Protein AF-A0A2V9IRG7-F1 (afdb_monomer)

Structure (mmCIF, N/CA/C/O backbone):
data_AF-A0A2V9IRG7-F1
#
_entry.id   AF-A0A2V9IRG7-F1
#
loop_
_atom_site.group_PDB
_atom_site.id
_atom_site.type_symbol
_atom_site.label_atom_id
_atom_site.label_alt_id
_atom_site.label_comp_id
_atom_site.label_asym_id
_atom_site.label_entity_id
_atom_site.label_seq_id
_atom_site.pdbx_PDB_ins_code
_atom_site.Cartn_x
_atom_site.Cartn_y
_atom_site.Cartn_z
_atom_site.occupancy
_atom_site.B_iso_or_equiv
_atom_site.auth_seq_id
_atom_site.auth_comp_id
_atom_site.auth_asym_id
_atom_site.auth_atom_id
_atom_site.pdbx_PDB_model_num
ATOM 1 N N . ALA A 1 1 ? -6.086 9.765 1.657 1.00 77.94 1 ALA A N 1
ATOM 2 C CA . ALA A 1 1 ? -5.956 11.139 1.138 1.00 77.94 1 ALA A CA 1
ATOM 3 C C . ALA A 1 1 ? -4.853 11.844 1.918 1.00 77.94 1 ALA A C 1
ATOM 5 O O . ALA A 1 1 ? -5.135 12.530 2.886 1.00 77.94 1 ALA A O 1
ATOM 6 N N . GLY A 1 2 ? -3.600 11.586 1.556 1.00 86.88 2 GLY A N 1
ATOM 7 C CA . GLY A 1 2 ? -2.433 12.193 2.194 1.00 86.88 2 GLY A CA 1
ATOM 8 C C . GLY A 1 2 ? -1.416 12.597 1.133 1.00 86.88 2 GLY A C 1
ATOM 9 O O . GLY A 1 2 ? -1.539 12.180 -0.021 1.00 86.88 2 GLY A O 1
ATOM 10 N N . VAL A 1 3 ? -0.438 13.413 1.515 1.00 89.69 3 VAL A N 1
ATOM 11 C CA . VAL A 1 3 ? 0.651 13.858 0.641 1.00 89.69 3 VAL A CA 1
ATOM 12 C C . VAL A 1 3 ? 1.945 13.898 1.446 1.00 89.69 3 VAL A C 1
ATOM 14 O O . VAL A 1 3 ? 2.036 14.620 2.436 1.00 89.69 3 VAL A O 1
ATOM 17 N N . GLY A 1 4 ? 2.926 13.086 1.041 1.00 86.06 4 GLY A N 1
ATOM 18 C CA . GLY A 1 4 ? 4.168 12.908 1.799 1.00 86.06 4 GLY A CA 1
ATOM 19 C C . GLY A 1 4 ? 3.892 12.615 3.276 1.00 8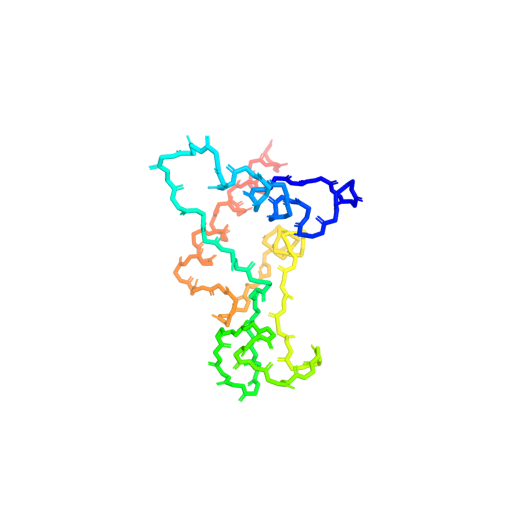6.06 4 GLY A C 1
ATOM 20 O O . GLY A 1 4 ? 3.012 11.813 3.589 1.00 86.06 4 GLY A O 1
ATOM 21 N N . ASP A 1 5 ? 4.588 13.340 4.148 1.00 89.94 5 ASP A N 1
ATOM 22 C CA . ASP A 1 5 ? 4.500 13.208 5.606 1.00 89.94 5 ASP A CA 1
ATOM 23 C C . ASP A 1 5 ? 3.657 14.321 6.260 1.00 89.94 5 ASP A C 1
ATOM 25 O O . ASP A 1 5 ? 3.809 14.610 7.443 1.00 89.94 5 ASP A O 1
ATOM 29 N N . TYR A 1 6 ? 2.778 14.988 5.497 1.00 95.44 6 TYR A N 1
ATOM 30 C CA . TYR A 1 6 ? 1.970 16.096 6.027 1.00 95.44 6 TYR A CA 1
ATOM 31 C C . T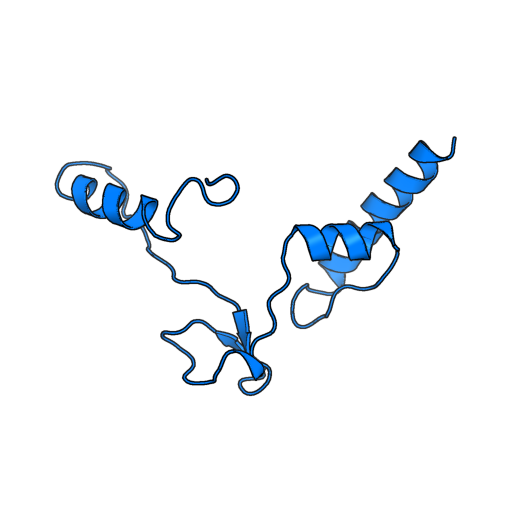YR A 1 6 ? 0.945 15.642 7.085 1.00 95.44 6 TYR A C 1
ATOM 33 O O . TYR A 1 6 ? 0.613 16.408 7.985 1.00 95.44 6 TYR A O 1
ATOM 41 N N . TYR A 1 7 ? 0.444 14.405 6.991 1.00 95.69 7 TYR A N 1
ATOM 42 C CA . TYR A 1 7 ? -0.515 13.826 7.939 1.00 95.69 7 TYR A CA 1
ATOM 43 C C . TYR A 1 7 ? 0.038 12.537 8.544 1.00 95.69 7 TYR A C 1
ATOM 45 O O . TYR A 1 7 ? 0.702 11.760 7.854 1.00 95.69 7 TYR A O 1
ATOM 53 N N . GLY A 1 8 ? -0.311 12.261 9.800 1.00 94.44 8 GLY A N 1
ATOM 54 C CA . GLY A 1 8 ? -0.076 10.966 10.422 1.00 94.44 8 GLY A CA 1
ATOM 55 C C . GLY A 1 8 ? -0.865 9.842 9.725 1.00 94.44 8 GLY A C 1
ATOM 56 O O . GLY A 1 8 ? -1.955 10.087 9.193 1.00 94.44 8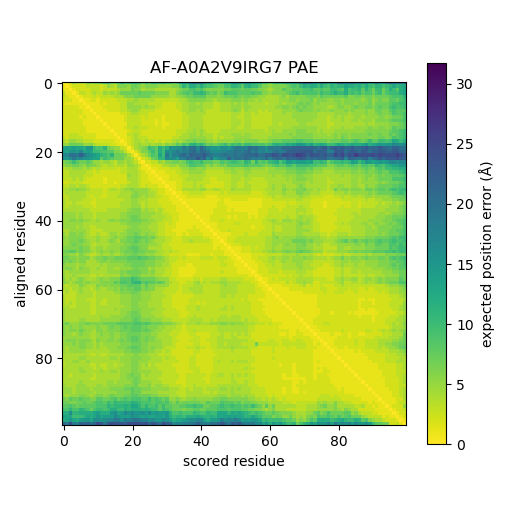 GLY A O 1
ATOM 57 N N . PRO A 1 9 ? -0.380 8.582 9.754 1.00 91.75 9 PRO A N 1
ATOM 58 C CA . PRO A 1 9 ? -1.008 7.462 9.038 1.00 91.75 9 PRO A CA 1
ATOM 59 C C . PRO A 1 9 ? -2.478 7.203 9.401 1.00 91.75 9 PRO A C 1
ATOM 61 O O . PRO A 1 9 ? -3.227 6.658 8.593 1.00 91.75 9 PRO A O 1
ATOM 64 N N . TYR A 1 10 ? -2.895 7.596 10.610 1.00 94.81 10 TYR A N 1
ATOM 65 C CA . TYR A 1 10 ? -4.230 7.330 11.150 1.00 94.81 10 TYR A CA 1
ATOM 66 C C . TYR A 1 10 ? -5.008 8.595 11.540 1.00 94.81 10 TYR A C 1
ATOM 68 O O . TYR A 1 10 ? -6.082 8.485 12.132 1.00 94.81 10 TYR A O 1
ATOM 76 N N . ASP A 1 11 ? -4.543 9.791 11.170 1.00 95.00 11 ASP A N 1
ATOM 77 C CA . ASP A 1 11 ? -5.204 11.058 11.534 1.00 95.00 11 ASP A CA 1
ATOM 78 C C . ASP A 1 11 ? -6.644 11.125 11.010 1.00 95.00 11 ASP A C 1
ATOM 80 O O . ASP A 1 11 ? -7.566 11.519 11.727 1.00 95.00 11 ASP A O 1
ATOM 84 N N . ALA A 1 12 ? -6.875 10.627 9.793 1.00 94.12 12 ALA A N 1
ATOM 85 C CA . ALA A 1 12 ? -8.218 10.514 9.229 1.00 94.12 12 ALA A CA 1
ATOM 86 C C . ALA A 1 12 ? -9.118 9.555 10.033 1.00 94.12 12 ALA A C 1
ATOM 88 O O . ALA A 1 12 ? -10.319 9.796 10.159 1.00 94.12 12 ALA A O 1
ATOM 89 N N . HIS A 1 13 ? -8.556 8.486 10.614 1.00 94.44 13 HIS A N 1
ATOM 90 C CA . HIS A 1 13 ? -9.312 7.597 11.498 1.00 94.44 13 HIS A CA 1
ATOM 91 C C . HIS A 1 13 ? -9.701 8.315 12.788 1.00 94.44 13 HIS A C 1
ATOM 93 O O . HIS A 1 13 ? -10.836 8.181 13.239 1.00 94.44 13 HIS A O 1
ATOM 99 N N . HIS A 1 14 ? -8.775 9.070 13.383 1.00 93.12 14 HIS A N 1
ATOM 100 C CA . HIS A 1 14 ? -9.036 9.837 14.598 1.00 93.12 14 HIS A CA 1
ATOM 101 C C . HIS A 1 14 ? -10.128 10.885 14.377 1.00 93.12 14 HIS A C 1
ATOM 103 O O . HIS A 1 14 ? -11.071 10.941 15.166 1.00 93.12 14 HIS A O 1
ATOM 109 N N . LEU A 1 15 ? -10.064 11.626 13.266 1.00 91.88 15 LEU A N 1
ATOM 110 C CA . LEU A 1 15 ? -11.092 12.594 12.890 1.00 91.88 15 LEU A CA 1
ATOM 111 C C . LEU A 1 15 ? -12.466 11.928 12.734 1.00 91.88 15 LEU A C 1
ATOM 113 O O . LEU A 1 15 ? -13.443 12.355 13.343 1.00 91.88 15 LEU A O 1
ATOM 117 N N . LEU A 1 16 ? -12.556 10.842 11.962 1.00 91.31 16 LEU A N 1
ATOM 118 C CA . LEU A 1 16 ? -13.836 10.168 11.734 1.00 91.31 16 LEU A CA 1
ATOM 119 C C . LEU A 1 16 ? -14.417 9.550 13.008 1.00 91.31 16 LEU A C 1
ATOM 121 O O . LEU A 1 16 ? -15.631 9.557 13.176 1.00 91.31 16 LEU A O 1
ATOM 125 N N . LYS A 1 17 ? -13.583 9.067 13.934 1.00 90.12 17 LYS A N 1
ATOM 126 C CA . LYS A 1 17 ? -14.050 8.581 15.243 1.00 90.12 17 LYS A CA 1
ATOM 127 C C . LYS A 1 17 ? -14.679 9.689 16.091 1.00 90.12 17 LYS A C 1
ATOM 129 O O . LYS A 1 17 ? -15.612 9.401 16.829 1.00 90.12 17 LYS A O 1
ATOM 134 N N . GLN A 1 18 ? -14.206 10.932 15.970 1.00 87.94 18 GLN A N 1
ATOM 135 C CA . GLN A 1 18 ? -14.802 12.092 16.646 1.00 87.94 18 GLN A CA 1
ATOM 136 C C . GLN A 1 18 ? -16.136 12.519 16.012 1.00 87.94 18 GLN A C 1
ATOM 138 O O . GLN A 1 18 ? -16.997 13.050 16.705 1.00 87.94 18 GLN A O 1
ATOM 143 N N . LEU A 1 19 ? -16.315 12.276 14.708 1.00 84.19 19 LEU A N 1
ATOM 144 C CA . LEU A 1 19 ? -17.531 12.623 13.958 1.00 84.19 19 LEU A CA 1
ATOM 14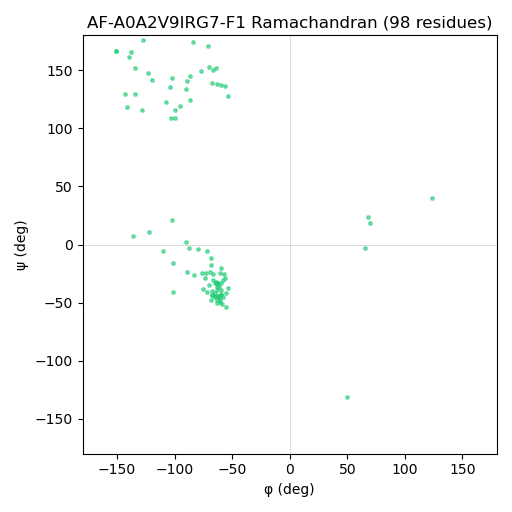5 C C . LEU A 1 19 ? -18.599 11.515 13.978 1.00 84.19 19 LEU A C 1
ATOM 147 O O . LEU A 1 19 ? -19.785 11.791 13.796 1.00 84.19 19 LEU A O 1
ATOM 151 N N . ALA A 1 20 ? -18.198 10.259 14.203 1.00 68.31 20 ALA A N 1
ATOM 152 C CA . ALA A 1 20 ? -19.084 9.093 14.194 1.00 68.31 20 ALA A CA 1
ATOM 153 C C . ALA A 1 20 ? -20.199 9.166 15.254 1.00 68.31 20 ALA A C 1
ATOM 155 O O . ALA A 1 20 ? -21.267 8.591 15.064 1.00 68.31 20 ALA A O 1
ATOM 156 N N . SER A 1 21 ? -19.991 9.921 16.332 1.00 65.00 21 SER A N 1
ATOM 157 C CA . SER A 1 21 ? -20.985 10.187 17.375 1.00 65.00 21 SER A CA 1
ATOM 158 C C . SER A 1 21 ? -22.125 11.126 16.943 1.00 65.00 21 SER A C 1
ATOM 160 O O . SER A 1 21 ? -23.049 11.314 17.730 1.00 65.00 21 SER A O 1
ATOM 162 N N . GLY A 1 22 ? -22.092 11.716 15.734 1.00 63.72 22 GLY A N 1
ATOM 163 C CA . GLY A 1 22 ? -22.926 12.883 15.408 1.00 63.72 22 GLY A CA 1
ATOM 164 C C . GLY A 1 22 ? -23.650 12.943 14.054 1.00 63.72 22 GLY A C 1
ATOM 165 O O . GLY A 1 22 ? -24.249 13.980 13.792 1.00 63.72 22 GLY A O 1
ATOM 166 N N . GLY A 1 23 ? -23.663 11.900 13.206 1.00 70.38 23 GLY A N 1
ATOM 167 C CA . GLY A 1 23 ? -24.616 11.865 12.071 1.00 70.38 23 GLY A CA 1
ATOM 168 C C . GLY A 1 23 ? -24.065 11.713 10.649 1.00 70.38 23 GLY A C 1
ATOM 169 O O . GLY A 1 23 ? -24.601 12.314 9.724 1.00 70.38 23 GLY A O 1
ATOM 170 N N . LEU A 1 24 ? -23.048 10.877 10.427 1.00 83.75 24 LEU A N 1
ATOM 171 C CA . LEU A 1 24 ? -22.561 10.595 9.065 1.00 83.75 24 LEU A CA 1
ATOM 172 C C . LEU A 1 24 ? -23.553 9.801 8.191 1.00 83.75 24 LEU A C 1
ATOM 174 O O . LEU A 1 24 ? -23.379 9.755 6.978 1.00 83.75 24 LEU A O 1
ATOM 178 N N . GLY A 1 25 ? -24.559 9.135 8.772 1.00 88.00 25 GLY A N 1
ATOM 179 C CA . GLY A 1 25 ? -25.513 8.288 8.031 1.00 88.00 25 GLY A CA 1
ATOM 180 C C . GLY A 1 25 ? -24.895 7.042 7.369 1.00 88.00 25 GLY A C 1
ATOM 181 O O . GLY A 1 25 ? -25.613 6.223 6.804 1.00 88.00 25 GLY A O 1
ATOM 182 N N . ILE A 1 26 ? -23.573 6.880 7.468 1.00 88.56 26 ILE A N 1
ATOM 183 C CA . ILE A 1 26 ? -22.773 5.751 6.992 1.00 88.56 26 ILE A CA 1
ATOM 184 C C . ILE A 1 26 ? -21.793 5.335 8.090 1.00 88.56 26 ILE A C 1
ATOM 186 O O . ILE A 1 26 ? -21.370 6.169 8.891 1.00 88.56 26 ILE A O 1
ATOM 190 N N . GLN A 1 27 ? -21.416 4.054 8.114 1.00 88.88 27 GLN A N 1
ATOM 191 C CA . GLN A 1 27 ? -20.485 3.512 9.105 1.00 88.88 27 GLN A CA 1
ATOM 192 C C . GLN A 1 27 ? -19.066 3.403 8.526 1.00 88.88 27 GLN A C 1
ATOM 194 O O . GLN A 1 27 ? -18.849 2.603 7.611 1.00 88.88 27 GLN A O 1
ATOM 199 N N . PRO A 1 28 ? -18.078 4.150 9.052 1.00 90.38 28 PRO A N 1
ATOM 200 C CA . PRO A 1 28 ? -16.687 3.989 8.648 1.00 90.38 28 PRO A CA 1
ATOM 201 C C . PRO A 1 28 ? -16.118 2.635 9.095 1.00 90.38 28 PRO A C 1
ATOM 203 O O . PRO A 1 28 ? -16.323 2.207 10.232 1.00 90.38 28 PRO A O 1
ATOM 206 N N . LEU A 1 29 ? -15.336 1.991 8.224 1.00 91.62 29 LEU A N 1
ATOM 207 C CA . LEU A 1 29 ? -14.526 0.818 8.562 1.00 91.62 29 LEU A CA 1
ATOM 208 C C . LEU A 1 29 ? -13.049 1.216 8.616 1.00 91.62 29 LEU A C 1
ATOM 210 O O . LEU A 1 29 ? -12.500 1.726 7.641 1.00 91.62 29 LEU A O 1
ATOM 214 N N . PHE A 1 30 ? -12.408 0.985 9.762 1.00 91.88 30 PHE A N 1
ATOM 215 C CA . PHE A 1 30 ? -11.016 1.369 10.005 1.00 91.88 30 PHE A CA 1
ATOM 216 C C . PHE A 1 30 ? -10.085 0.166 9.833 1.00 91.88 30 PHE A C 1
ATOM 218 O O . PHE A 1 30 ? -10.069 -0.734 10.678 1.00 91.88 30 PHE A O 1
ATOM 225 N N . PHE A 1 31 ? -9.300 0.175 8.757 1.00 91.62 31 PHE A N 1
ATOM 226 C CA . PHE A 1 31 ? -8.303 -0.851 8.456 1.00 91.62 31 PHE A CA 1
ATOM 227 C C . PHE A 1 31 ? -6.898 -0.364 8.799 1.00 91.62 31 PHE A C 1
ATOM 229 O O . PHE A 1 31 ? -6.574 0.800 8.583 1.00 91.62 31 PHE A O 1
ATOM 236 N N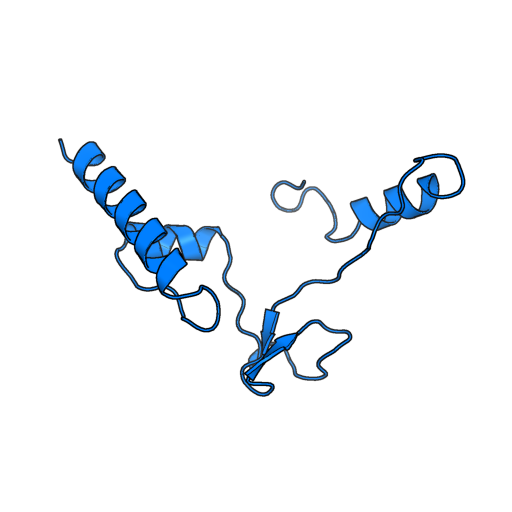 . ASP A 1 32 ? -6.059 -1.265 9.300 1.00 90.88 32 ASP A N 1
ATOM 237 C CA . ASP A 1 32 ? -4.631 -0.991 9.464 1.00 90.88 32 ASP A CA 1
ATOM 238 C C . ASP A 1 32 ? -3.889 -1.262 8.148 1.00 90.88 32 ASP A C 1
ATOM 240 O O . ASP A 1 32 ? -4.461 -1.788 7.189 1.00 90.88 32 ASP A O 1
ATOM 244 N N . GLU A 1 33 ? -2.596 -0.938 8.110 1.00 90.62 33 GLU A N 1
ATOM 245 C CA . GLU A 1 33 ? -1.734 -1.289 6.982 1.00 90.62 33 GLU A CA 1
ATOM 246 C C . GLU A 1 33 ? -1.790 -2.798 6.677 1.00 90.62 33 GLU A C 1
ATOM 248 O O . GLU A 1 33 ? -1.584 -3.646 7.555 1.00 90.62 33 GLU A O 1
ATOM 253 N N . VAL A 1 34 ? -2.053 -3.116 5.407 1.00 93.12 34 VAL A N 1
ATOM 254 C CA . VAL A 1 34 ? -2.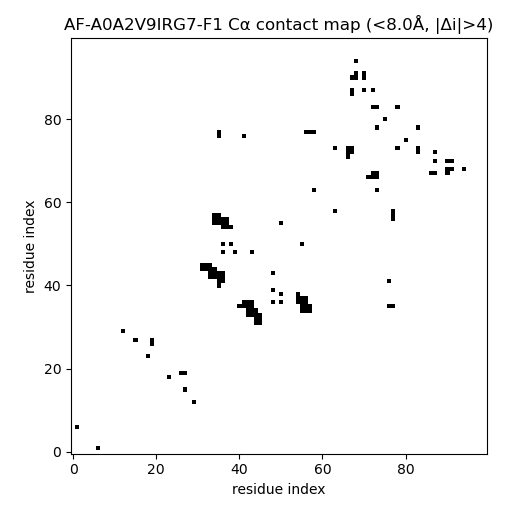069 -4.479 4.875 1.00 93.12 34 VAL A CA 1
ATOM 255 C C . VAL A 1 34 ? -0.802 -4.717 4.065 1.00 93.12 34 VAL A C 1
ATOM 257 O O . VAL A 1 34 ? -0.405 -3.898 3.239 1.00 93.12 34 VAL A O 1
ATOM 260 N N . TYR A 1 35 ? -0.192 -5.873 4.279 1.00 94.88 35 TYR A N 1
ATOM 261 C CA . TYR A 1 35 ? 1.016 -6.322 3.602 1.00 94.88 35 TYR A CA 1
ATOM 262 C C . TYR A 1 35 ? 0.908 -7.809 3.270 1.00 94.88 35 TYR A C 1
ATOM 264 O O . TYR A 1 35 ? 0.103 -8.535 3.852 1.00 94.88 35 TYR A O 1
ATOM 272 N N . TYR A 1 36 ? 1.733 -8.292 2.344 1.00 96.25 36 TYR A N 1
ATOM 273 C CA . TYR A 1 36 ? 1.868 -9.731 2.132 1.00 96.25 36 TYR A CA 1
ATOM 274 C C . TYR A 1 36 ? 2.919 -10.282 3.098 1.00 96.25 36 TYR A C 1
ATOM 276 O O . TYR A 1 36 ? 4.047 -9.793 3.124 1.00 96.25 36 TYR A O 1
ATOM 284 N N . CYS A 1 37 ? 2.577 -11.278 3.912 1.00 96.69 37 CYS A N 1
ATOM 285 C CA . CYS A 1 37 ? 3.545 -11.941 4.783 1.00 96.69 37 CYS A CA 1
ATOM 286 C C . CYS A 1 37 ? 4.072 -13.206 4.103 1.00 96.69 37 CYS A C 1
ATOM 288 O O . CYS A 1 37 ? 3.315 -14.140 3.844 1.00 96.69 37 CYS A O 1
ATOM 290 N N . ARG A 1 38 ? 5.385 -13.263 3.864 1.00 95.88 38 ARG A N 1
ATOM 291 C CA . ARG A 1 38 ? 6.048 -14.404 3.217 1.00 95.88 38 ARG A CA 1
ATOM 292 C C . ARG A 1 38 ? 5.941 -15.690 4.031 1.00 95.88 38 ARG A C 1
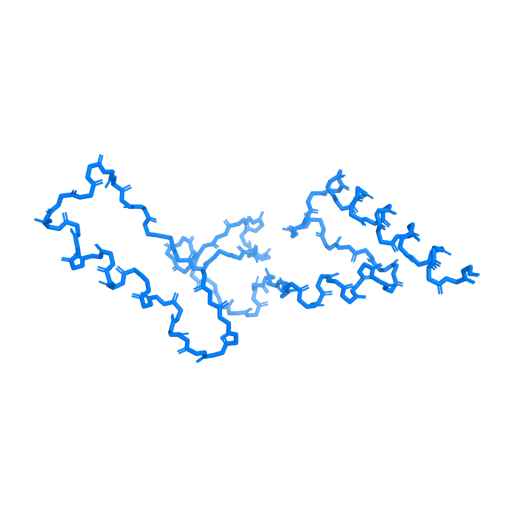ATOM 294 O O . ARG A 1 38 ? 5.818 -16.753 3.438 1.00 95.88 38 ARG A O 1
ATOM 301 N N . ARG A 1 39 ? 5.938 -15.599 5.366 1.00 96.44 39 ARG A N 1
ATOM 302 C CA . ARG A 1 39 ? 5.757 -16.767 6.244 1.00 96.44 39 ARG A CA 1
ATOM 303 C C . ARG A 1 39 ? 4.321 -17.265 6.302 1.00 96.44 39 ARG A C 1
ATOM 305 O O . ARG A 1 39 ? 4.110 -18.468 6.341 1.00 96.44 39 ARG A O 1
ATOM 312 N N . CYS A 1 40 ? 3.343 -16.359 6.300 1.00 96.25 40 CYS A N 1
ATOM 313 C CA . CYS A 1 40 ? 1.932 -16.751 6.256 1.00 96.25 40 CYS A CA 1
ATOM 314 C C . CYS A 1 40 ? 1.498 -17.205 4.856 1.00 96.25 40 CYS A C 1
ATOM 316 O O . CYS A 1 40 ? 0.518 -17.930 4.734 1.00 96.25 40 CYS A O 1
ATOM 318 N N . GLY A 1 41 ? 2.193 -16.758 3.805 1.00 95.25 41 GLY A N 1
ATOM 319 C CA . GLY A 1 41 ? 1.794 -17.000 2.420 1.00 95.25 41 GLY A CA 1
ATOM 320 C C . GLY A 1 41 ? 0.510 -16.260 2.029 1.00 95.25 41 GLY A C 1
ATOM 321 O O . GLY A 1 41 ? -0.214 -16.702 1.140 1.00 95.25 41 GLY A O 1
ATOM 322 N N . SER A 1 42 ? 0.178 -15.164 2.719 1.00 94.56 42 SER A N 1
ATOM 323 C CA . SER A 1 42 ? -1.093 -14.460 2.542 1.00 94.56 42 SER A CA 1
ATOM 324 C C . SER A 1 42 ? -0.987 -12.967 2.839 1.00 94.56 42 SER A C 1
ATOM 326 O O . SER A 1 42 ? -0.031 -12.490 3.458 1.00 94.56 42 SER A O 1
ATOM 328 N N . LEU A 1 43 ? -2.023 -12.227 2.432 1.00 94.38 43 LEU A N 1
ATOM 329 C CA . LEU A 1 43 ? -2.257 -10.875 2.931 1.00 94.38 43 LEU A CA 1
ATOM 330 C C . LEU A 1 43 ? -2.526 -10.919 4.437 1.00 94.38 43 LEU A C 1
ATOM 332 O O . LEU A 1 43 ? -3.234 -11.802 4.928 1.00 94.38 43 LEU A O 1
ATOM 336 N N . ALA A 1 44 ? -1.949 -9.965 5.154 1.00 95.19 44 ALA A N 1
ATOM 337 C CA . ALA A 1 44 ? -2.075 -9.830 6.590 1.00 95.19 44 ALA A CA 1
ATOM 338 C C . ALA A 1 44 ? -1.956 -8.365 7.024 1.00 95.19 44 ALA A C 1
ATOM 340 O O . ALA A 1 44 ? -1.518 -7.502 6.267 1.00 95.19 44 ALA A O 1
ATOM 341 N N . SER A 1 45 ? -2.327 -8.101 8.269 1.00 94.00 45 SER A N 1
ATOM 342 C CA . SER A 1 45 ? -2.062 -6.848 8.971 1.00 94.00 45 SER A CA 1
ATOM 343 C C . SER A 1 45 ? -1.394 -7.146 10.311 1.00 94.00 45 SER A C 1
ATOM 345 O O . SER A 1 45 ? -1.275 -8.302 10.719 1.00 94.00 45 SER A O 1
ATOM 347 N N . GLN A 1 46 ? -1.003 -6.103 11.044 1.00 90.81 46 GLN A N 1
ATOM 348 C CA . GLN A 1 46 ? -0.469 -6.258 12.405 1.00 90.81 46 GLN A CA 1
ATOM 349 C C . GLN A 1 46 ? -1.457 -6.933 13.373 1.00 90.81 46 GLN A C 1
ATOM 351 O O . GLN A 1 46 ? -1.039 -7.477 14.389 1.00 90.81 46 GLN A O 1
ATOM 356 N N . ARG A 1 47 ? -2.761 -6.936 13.060 1.00 91.50 47 ARG A N 1
ATOM 357 C CA . ARG A 1 47 ? -3.780 -7.628 13.863 1.00 91.50 47 ARG A CA 1
ATOM 358 C C . ARG A 1 47 ? -3.894 -9.115 13.545 1.00 91.50 47 ARG A C 1
ATOM 360 O O . ARG A 1 47 ? -4.348 -9.874 14.391 1.00 91.50 47 ARG A O 1
ATOM 367 N N . SER A 1 48 ? -3.543 -9.523 12.326 1.00 93.50 48 SER A N 1
ATOM 368 C CA . SER A 1 48 ? -3.738 -10.897 11.845 1.00 93.50 48 SER A CA 1
ATOM 369 C C . SER A 1 48 ? -2.435 -11.683 11.682 1.00 93.50 48 SER A C 1
ATOM 371 O O . SER A 1 48 ? -2.481 -12.868 11.370 1.00 93.50 48 SER A O 1
ATOM 373 N N . CYS A 1 49 ? -1.276 -11.044 11.862 1.00 95.06 49 CYS A N 1
ATOM 374 C CA . CYS A 1 49 ? 0.041 -11.658 11.733 1.00 95.06 49 CYS A CA 1
ATOM 375 C C . CYS A 1 49 ? 1.010 -11.097 12.781 1.00 95.06 49 CYS A C 1
ATOM 377 O O . CYS A 1 49 ? 1.174 -9.884 12.894 1.00 95.06 49 CYS A O 1
ATOM 379 N N . GLY A 1 50 ? 1.679 -11.996 13.511 1.00 94.94 50 GLY A N 1
ATOM 380 C CA . GLY A 1 50 ? 2.690 -11.656 14.519 1.00 94.94 50 GLY A CA 1
ATOM 381 C C . GLY A 1 50 ? 4.127 -11.562 13.992 1.00 94.94 50 GLY A C 1
ATOM 382 O O . GLY A 1 50 ? 5.040 -11.344 14.781 1.00 94.94 50 GLY A O 1
ATOM 383 N N . HIS A 1 51 ? 4.354 -11.753 12.688 1.00 96.25 51 HIS A N 1
ATOM 384 C CA . HIS A 1 51 ? 5.698 -11.737 12.106 1.00 96.25 51 HIS A CA 1
ATOM 385 C C . HIS A 1 51 ? 6.260 -10.316 11.941 1.00 96.25 51 HIS A C 1
ATOM 387 O O . HIS A 1 51 ? 5.532 -9.332 11.713 1.00 96.25 51 HIS A O 1
ATOM 393 N N . GLY A 1 52 ? 7.586 -10.227 12.046 1.00 94.69 52 GLY A N 1
ATOM 394 C CA . GLY A 1 52 ? 8.32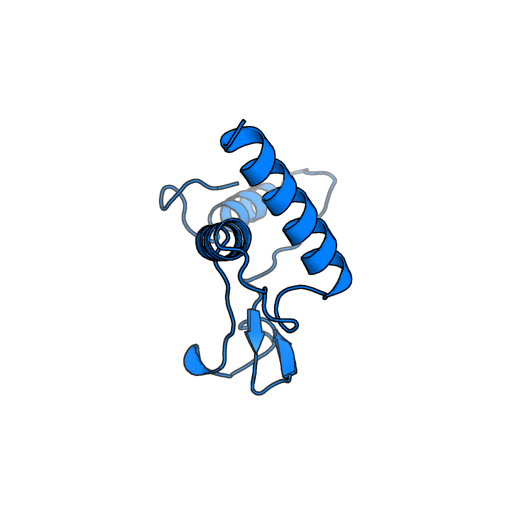8 -8.981 11.959 1.00 94.69 52 GLY A CA 1
ATOM 395 C C . GLY A 1 52 ? 8.365 -8.392 10.542 1.00 94.69 52 GLY A C 1
ATOM 396 O O . GLY A 1 52 ? 7.898 -9.017 9.583 1.00 94.69 52 GLY A O 1
ATOM 397 N N . PRO A 1 53 ? 8.870 -7.154 10.392 1.00 93.56 53 PRO A N 1
ATOM 398 C CA . PRO A 1 53 ? 8.974 -6.459 9.107 1.00 93.56 53 PRO A CA 1
ATOM 399 C C . PRO A 1 53 ? 9.770 -7.213 8.033 1.00 93.56 53 PRO A C 1
ATOM 401 O O . PRO A 1 53 ? 9.476 -7.070 6.850 1.00 93.56 53 PRO A O 1
ATOM 404 N N . GLU A 1 54 ? 10.737 -8.036 8.430 1.00 95.81 54 GLU A N 1
ATOM 405 C CA . GLU A 1 54 ? 11.575 -8.862 7.557 1.00 95.81 54 GLU A CA 1
ATOM 406 C C . GLU A 1 54 ? 10.766 -9.855 6.711 1.00 95.81 54 GLU A C 1
ATOM 408 O O . GLU A 1 54 ? 11.093 -10.120 5.552 1.00 95.81 54 GLU A O 1
ATOM 413 N N . ASP A 1 55 ? 9.655 -10.350 7.256 1.00 95.50 55 ASP A N 1
ATOM 414 C CA . ASP A 1 55 ? 8.775 -11.288 6.568 1.00 95.50 55 ASP A CA 1
ATOM 415 C C . ASP A 1 55 ? 7.712 -10.570 5.723 1.00 95.50 55 ASP A C 1
ATOM 417 O O . ASP A 1 55 ? 6.931 -11.222 5.024 1.00 95.50 55 ASP A O 1
ATOM 421 N N . ARG A 1 56 ? 7.661 -9.233 5.756 1.00 94.38 56 ARG A N 1
ATOM 422 C CA . ARG A 1 56 ? 6.667 -8.435 5.032 1.00 94.38 56 ARG A CA 1
ATOM 423 C C . ARG A 1 56 ? 7.175 -8.090 3.638 1.00 94.38 56 ARG A C 1
ATOM 425 O O . ARG A 1 56 ? 8.313 -7.669 3.427 1.00 94.38 56 ARG A O 1
ATOM 432 N N . LEU A 1 57 ? 6.309 -8.266 2.656 1.00 94.25 57 LEU A N 1
ATOM 433 C CA . LEU A 1 57 ? 6.448 -7.700 1.327 1.00 94.25 57 LEU A CA 1
ATOM 434 C C . LEU A 1 57 ? 5.494 -6.510 1.232 1.00 94.25 57 LEU A C 1
ATOM 436 O O . LEU A 1 57 ? 4.274 -6.673 1.166 1.00 94.25 57 LEU A O 1
ATOM 440 N N . THR A 1 58 ? 6.078 -5.318 1.202 1.00 91.69 58 THR A N 1
ATOM 441 C CA . THR A 1 58 ? 5.406 -4.065 0.862 1.00 91.69 58 THR A CA 1
ATOM 442 C C . THR A 1 58 ? 6.084 -3.473 -0.369 1.00 91.69 58 THR A C 1
ATOM 444 O O . THR A 1 58 ? 7.302 -3.567 -0.536 1.00 91.69 58 THR A O 1
ATOM 447 N N . LEU A 1 59 ? 5.297 -2.889 -1.271 1.00 90.50 59 LEU A N 1
ATOM 448 C CA . LEU A 1 59 ? 5.814 -2.199 -2.448 1.00 90.50 59 LEU A CA 1
ATOM 449 C C . LEU A 1 59 ? 5.196 -0.806 -2.496 1.00 90.50 59 LEU A C 1
ATOM 451 O O . LEU A 1 59 ? 3.982 -0.658 -2.630 1.00 90.50 59 LEU A O 1
ATOM 455 N N . SER A 1 60 ? 6.032 0.226 -2.370 1.00 90.31 60 SER A N 1
ATOM 456 C CA . SER A 1 60 ? 5.553 1.602 -2.484 1.00 90.31 60 SER A CA 1
ATOM 457 C C . SER A 1 60 ? 5.077 1.873 -3.910 1.00 90.31 60 SER A C 1
ATOM 459 O O . SER A 1 60 ? 5.624 1.339 -4.878 1.00 90.31 60 SER A O 1
ATOM 461 N N . GLY A 1 61 ? 4.096 2.763 -4.074 1.00 91.19 61 GLY A N 1
ATOM 462 C CA . GLY A 1 61 ? 3.641 3.157 -5.411 1.00 91.19 61 GLY A CA 1
ATOM 463 C C . GLY A 1 61 ? 4.769 3.739 -6.276 1.00 91.19 61 GLY A C 1
ATOM 464 O O . GLY A 1 61 ? 4.770 3.570 -7.494 1.00 91.19 61 GLY A O 1
ATOM 465 N N . THR A 1 62 ? 5.759 4.387 -5.656 1.00 92.81 62 THR A N 1
ATOM 466 C CA . THR A 1 62 ? 6.960 4.880 -6.345 1.00 92.81 62 THR A CA 1
ATOM 467 C C . THR A 1 62 ? 7.792 3.731 -6.907 1.00 92.81 62 THR A C 1
ATOM 469 O O . THR A 1 62 ? 8.171 3.783 -8.075 1.00 92.81 62 THR A O 1
ATOM 472 N N . GLU A 1 63 ? 8.014 2.673 -6.128 1.00 94.00 63 GLU A N 1
ATOM 473 C CA . GLU A 1 63 ? 8.741 1.485 -6.582 1.00 94.00 63 GLU A CA 1
ATOM 474 C C . GLU A 1 63 ? 7.964 0.709 -7.655 1.00 94.00 63 GLU A C 1
ATOM 476 O O . GLU A 1 63 ? 8.557 0.303 -8.654 1.00 94.00 63 GLU A O 1
ATOM 481 N N . VAL A 1 64 ? 6.636 0.574 -7.513 1.00 95.94 64 VAL A N 1
ATOM 482 C CA . VAL A 1 64 ? 5.766 -0.033 -8.541 1.00 95.94 64 VAL A CA 1
ATOM 483 C C . VAL A 1 64 ? 5.953 0.688 -9.877 1.00 95.94 64 VAL A C 1
ATOM 485 O O . VAL A 1 64 ? 6.288 0.064 -10.883 1.00 95.94 64 VAL A O 1
ATOM 488 N N . ARG A 1 65 ? 5.801 2.020 -9.889 1.00 95.38 65 ARG A N 1
ATOM 489 C CA . ARG A 1 65 ? 5.960 2.829 -11.109 1.00 95.38 65 ARG A CA 1
ATOM 490 C C . ARG A 1 65 ? 7.378 2.758 -11.665 1.00 95.38 65 ARG A C 1
ATOM 492 O O . ARG A 1 65 ? 7.543 2.702 -12.879 1.00 95.38 65 ARG A O 1
ATOM 499 N N . ARG A 1 66 ? 8.404 2.749 -10.805 1.00 95.88 66 ARG A N 1
ATOM 500 C CA . ARG A 1 66 ? 9.805 2.607 -11.231 1.00 95.88 66 ARG A CA 1
ATOM 501 C C . ARG A 1 66 ? 10.023 1.282 -11.962 1.00 95.88 66 ARG A C 1
ATOM 503 O O . ARG A 1 66 ? 10.602 1.292 -13.045 1.00 95.88 66 ARG A O 1
ATOM 510 N N . ARG A 1 67 ? 9.540 0.166 -11.404 1.00 96.44 67 ARG A N 1
ATOM 511 C CA . ARG A 1 67 ? 9.634 -1.164 -12.029 1.00 96.44 67 ARG A CA 1
ATOM 512 C C . ARG A 1 67 ? 8.923 -1.208 -13.374 1.00 96.44 67 ARG A C 1
ATOM 514 O O . ARG A 1 67 ? 9.549 -1.589 -14.356 1.00 96.44 67 ARG A O 1
ATOM 521 N N . LEU A 1 68 ? 7.675 -0.743 -13.434 1.00 96.62 68 LEU A N 1
ATOM 522 C CA . LEU A 1 68 ? 6.885 -0.742 -14.668 1.00 96.62 68 LEU A CA 1
ATOM 523 C C . LEU A 1 68 ? 7.534 0.111 -15.770 1.00 96.62 68 LEU A C 1
ATOM 525 O O . LEU A 1 68 ? 7.692 -0.362 -16.893 1.00 96.62 68 LEU A O 1
ATOM 529 N N . ARG A 1 69 ? 8.021 1.319 -15.446 1.00 95.50 69 ARG A N 1
ATOM 530 C CA . ARG A 1 69 ? 8.775 2.165 -16.397 1.00 95.50 69 ARG A CA 1
ATOM 531 C C . ARG A 1 69 ? 10.082 1.522 -16.862 1.00 95.50 69 ARG A C 1
ATOM 533 O O . ARG A 1 69 ? 10.491 1.725 -18.002 1.00 95.50 69 ARG A O 1
ATOM 540 N N . ALA A 1 70 ? 10.730 0.745 -15.998 1.00 95.25 70 ALA A N 1
ATOM 541 C CA . ALA A 1 70 ? 11.926 -0.022 -16.336 1.00 95.25 70 ALA A CA 1
ATOM 542 C C . ALA A 1 70 ? 11.621 -1.335 -17.089 1.00 95.25 70 ALA A C 1
ATOM 544 O O . ALA A 1 70 ? 12.554 -2.025 -17.488 1.00 95.25 70 ALA A O 1
ATOM 545 N N . GLY A 1 71 ? 10.346 -1.697 -17.285 1.00 94.38 71 GLY A N 1
ATOM 546 C CA . GLY A 1 71 ? 9.946 -2.977 -17.878 1.00 94.38 71 GLY A CA 1
ATOM 547 C C . GLY A 1 71 ? 10.209 -4.190 -16.977 1.00 94.38 71 GLY A C 1
ATOM 548 O O . GLY A 1 71 ? 10.276 -5.313 -17.468 1.00 94.38 71 GLY A O 1
ATOM 549 N N . LEU A 1 72 ? 10.386 -3.973 -15.671 1.00 95.75 72 LEU A N 1
ATOM 550 C CA . LEU A 1 72 ? 10.611 -5.023 -14.680 1.00 95.75 72 LEU A CA 1
ATOM 551 C C . LEU A 1 72 ? 9.276 -5.581 -14.161 1.00 95.75 72 LEU A C 1
ATOM 553 O O . LEU A 1 72 ? 8.327 -4.814 -13.969 1.00 95.75 72 LEU A O 1
ATOM 557 N N . PRO A 1 73 ? 9.200 -6.891 -13.865 1.00 94.38 73 PRO A N 1
ATOM 558 C CA . PRO A 1 73 ? 7.977 -7.508 -13.371 1.00 94.38 73 PRO A CA 1
ATOM 559 C C . PRO A 1 73 ? 7.626 -7.063 -11.941 1.00 94.38 73 PRO A C 1
ATOM 561 O O . PRO A 1 73 ? 8.497 -6.745 -11.116 1.00 94.38 73 PRO A O 1
ATOM 564 N N . LEU A 1 74 ? 6.325 -7.091 -11.640 1.00 96.44 74 LEU A N 1
ATOM 565 C CA . LEU A 1 74 ? 5.796 -6.966 -10.282 1.00 96.44 74 LEU A CA 1
ATOM 566 C C . LEU A 1 74 ? 5.698 -8.360 -9.635 1.00 96.44 74 LEU A C 1
ATOM 568 O O . LEU A 1 74 ? 5.335 -9.310 -10.330 1.00 96.44 74 LEU A O 1
ATOM 572 N N . PRO A 1 75 ? 6.011 -8.510 -8.334 1.00 94.44 75 PRO A N 1
ATOM 573 C CA . PRO A 1 75 ? 5.847 -9.785 -7.632 1.00 94.44 75 PRO A CA 1
ATOM 574 C C . PRO A 1 75 ? 4.389 -10.266 -7.659 1.00 94.44 75 PRO A C 1
ATOM 576 O O . PRO A 1 75 ? 3.481 -9.470 -7.406 1.00 94.44 75 PRO A O 1
ATOM 579 N N . ALA A 1 76 ? 4.166 -11.560 -7.907 1.00 94.00 76 ALA A N 1
ATOM 580 C CA . ALA A 1 76 ? 2.825 -12.154 -7.978 1.00 94.00 76 ALA A CA 1
ATOM 581 C C . ALA A 1 76 ? 2.099 -12.139 -6.619 1.00 94.00 76 ALA A C 1
ATOM 583 O O . ALA A 1 76 ? 0.870 -12.112 -6.546 1.00 94.00 76 ALA A O 1
ATOM 584 N N . GLU A 1 77 ? 2.874 -12.113 -5.536 1.00 93.88 77 GLU A N 1
ATOM 585 C CA . GLU A 1 77 ? 2.417 -11.964 -4.157 1.00 93.88 77 GLU A CA 1
ATOM 586 C C . GLU A 1 77 ? 1.855 -10.563 -3.876 1.00 93.88 77 GLU A C 1
ATOM 588 O O . GLU A 1 77 ? 1.054 -10.386 -2.959 1.00 93.88 77 GLU A O 1
ATOM 593 N N . PHE A 1 78 ? 2.271 -9.565 -4.663 1.00 92.44 78 PHE A N 1
ATOM 594 C CA . PHE A 1 78 ? 1.828 -8.179 -4.532 1.00 92.44 78 PHE A CA 1
ATOM 595 C C . PHE A 1 78 ? 0.758 -7.811 -5.566 1.00 92.44 78 PHE A C 1
ATOM 597 O O . PHE A 1 78 ? -0.199 -7.105 -5.257 1.00 92.44 78 PHE A O 1
ATOM 604 N N . THR A 1 79 ? 0.901 -8.267 -6.809 1.00 94.88 79 THR A N 1
ATOM 605 C CA . THR A 1 79 ? -0.023 -7.946 -7.900 1.00 94.88 79 THR A CA 1
ATOM 606 C C . THR A 1 79 ? -0.365 -9.208 -8.665 1.00 94.88 79 THR A C 1
ATOM 608 O O . THR A 1 79 ? 0.519 -9.938 -9.104 1.00 94.88 79 THR A O 1
ATOM 611 N N . ARG A 1 80 ? -1.664 -9.449 -8.858 1.00 95.62 80 ARG A N 1
ATOM 612 C CA . ARG A 1 80 ? -2.146 -10.569 -9.669 1.00 95.62 80 ARG A CA 1
ATOM 613 C C . ARG A 1 80 ? -1.554 -10.498 -11.087 1.00 95.62 80 ARG A C 1
ATOM 615 O O . ARG A 1 80 ? -1.530 -9.395 -11.641 1.00 95.62 80 ARG A O 1
ATOM 622 N N . PRO A 1 81 ? -1.089 -11.616 -11.676 1.00 96.50 81 PRO A N 1
ATOM 623 C CA . PRO A 1 81 ? -0.436 -11.610 -12.987 1.00 96.50 81 PRO A CA 1
ATOM 624 C C . PRO A 1 81 ? -1.255 -10.930 -14.089 1.00 96.50 81 PRO A C 1
ATOM 626 O O . PRO A 1 81 ? -0.702 -10.199 -14.906 1.00 96.50 81 PRO A O 1
ATOM 629 N N . GLU A 1 82 ? -2.574 -11.107 -14.070 1.00 97.75 82 GLU A N 1
ATOM 630 C CA . GLU A 1 82 ? -3.512 -10.538 -15.036 1.00 97.75 82 GLU A CA 1
ATOM 631 C C . GLU A 1 82 ? -3.538 -9.006 -14.946 1.00 97.75 82 GLU A C 1
ATOM 633 O O . GLU A 1 82 ? -3.497 -8.311 -15.957 1.00 97.75 82 GLU A O 1
ATOM 638 N N . VAL A 1 83 ? -3.523 -8.465 -13.725 1.00 97.75 83 VAL A N 1
ATOM 639 C CA . VAL A 1 83 ? -3.456 -7.016 -13.484 1.00 97.75 83 VAL A CA 1
ATOM 640 C C . VAL A 1 83 ? -2.065 -6.481 -13.823 1.00 97.75 83 VAL A C 1
ATOM 642 O O . VAL A 1 83 ? -1.938 -5.421 -14.431 1.00 97.75 83 VAL A O 1
ATOM 645 N N . ALA A 1 84 ? -1.008 -7.218 -13.469 1.00 96.94 84 ALA A N 1
ATOM 646 C CA . ALA A 1 84 ? 0.365 -6.832 -13.775 1.00 96.94 84 ALA A CA 1
ATOM 647 C C . ALA A 1 84 ? 0.612 -6.735 -15.290 1.00 96.94 84 ALA A C 1
ATOM 649 O O . ALA A 1 84 ? 1.317 -5.825 -15.723 1.00 96.94 84 ALA A O 1
ATOM 650 N N . ALA A 1 85 ? 0.006 -7.620 -16.088 1.00 97.06 85 ALA A N 1
ATOM 651 C CA . ALA A 1 85 ? 0.082 -7.584 -17.546 1.00 97.06 85 ALA A CA 1
ATOM 652 C C . ALA A 1 85 ? -0.543 -6.305 -18.124 1.00 97.06 85 ALA A C 1
ATOM 654 O O . ALA A 1 85 ? 0.117 -5.609 -18.895 1.00 97.06 85 ALA A O 1
ATOM 655 N N . VAL A 1 86 ? -1.753 -5.944 -17.677 1.00 98.06 86 VAL A N 1
ATOM 656 C CA . VAL A 1 86 ? -2.437 -4.706 -18.097 1.00 98.06 86 VAL A CA 1
ATOM 657 C C . VAL A 1 86 ? -1.604 -3.469 -17.749 1.00 98.06 86 VAL A C 1
ATOM 659 O O . VAL A 1 86 ? -1.437 -2.565 -18.566 1.00 98.06 86 VAL A O 1
ATOM 662 N N . LEU A 1 87 ? -1.022 -3.434 -16.546 1.00 97.38 87 LEU A N 1
ATOM 663 C CA . LEU A 1 87 ? -0.144 -2.336 -16.138 1.00 97.38 87 LEU A CA 1
ATOM 664 C C . LEU A 1 87 ? 1.129 -2.281 -16.994 1.00 97.38 87 LEU A C 1
ATOM 666 O O . LEU A 1 87 ? 1.536 -1.208 -17.429 1.00 97.38 87 LEU A O 1
ATOM 670 N N . ALA A 1 88 ? 1.765 -3.421 -17.256 1.00 96.62 88 ALA A N 1
ATOM 671 C CA . ALA A 1 88 ? 2.975 -3.473 -18.069 1.00 96.62 88 ALA A CA 1
ATOM 672 C C . ALA A 1 88 ? 2.726 -3.022 -19.518 1.00 96.62 88 ALA A C 1
ATOM 674 O O . ALA A 1 88 ? 3.584 -2.361 -20.104 1.00 96.62 88 ALA A O 1
ATOM 675 N N . GLU A 1 89 ? 1.565 -3.353 -20.086 1.00 97.25 89 GLU A N 1
ATOM 676 C CA . GLU A 1 89 ? 1.142 -2.895 -21.410 1.00 97.25 89 GLU A CA 1
ATOM 677 C C . GLU A 1 89 ? 0.979 -1.371 -21.448 1.00 97.25 89 GLU A C 1
ATOM 679 O O . GLU A 1 89 ? 1.602 -0.711 -22.281 1.00 97.25 89 GLU A O 1
ATOM 684 N N . ALA A 1 90 ? 0.251 -0.795 -20.486 1.00 97.19 90 ALA A N 1
ATOM 685 C CA . ALA A 1 90 ? 0.049 0.652 -20.405 1.00 97.19 90 ALA A CA 1
ATOM 686 C C . ALA A 1 90 ? 1.378 1.429 -20.307 1.00 97.19 90 ALA A C 1
ATOM 688 O O . ALA A 1 90 ? 1.597 2.401 -21.029 1.00 97.19 90 ALA A O 1
ATOM 689 N N . PHE A 1 91 ? 2.307 0.970 -19.461 1.00 96.50 91 PHE A N 1
ATOM 690 C CA . PHE A 1 91 ? 3.619 1.612 -19.302 1.00 96.50 91 PHE A CA 1
ATOM 691 C C . PHE A 1 91 ? 4.557 1.375 -20.494 1.00 96.50 91 PHE A C 1
ATOM 693 O O . PHE A 1 91 ? 5.474 2.165 -20.728 1.00 96.50 91 PHE A O 1
ATOM 700 N N . ARG A 1 92 ? 4.360 0.298 -21.264 1.00 95.38 92 ARG A N 1
ATOM 701 C CA . ARG A 1 92 ? 5.070 0.092 -22.532 1.00 95.38 92 ARG A CA 1
ATOM 702 C C . ARG A 1 92 ? 4.613 1.109 -23.574 1.00 95.38 92 ARG A C 1
ATOM 704 O O . ARG A 1 92 ? 5.474 1.760 -24.158 1.00 95.38 92 ARG A O 1
ATOM 711 N N . ALA A 1 93 ? 3.302 1.291 -23.729 1.00 94.75 93 ALA A N 1
ATOM 712 C CA . ALA A 1 93 ? 2.733 2.278 -24.643 1.00 94.75 93 ALA A CA 1
ATOM 713 C C . ALA A 1 93 ? 3.180 3.711 -24.291 1.00 94.75 93 ALA A C 1
ATOM 715 O O . ALA A 1 93 ? 3.603 4.456 -25.170 1.00 94.75 93 ALA A O 1
ATOM 716 N N . GLU A 1 94 ? 3.197 4.079 -23.001 1.00 93.31 94 GLU A N 1
ATOM 717 C CA . GLU A 1 94 ? 3.716 5.380 -22.533 1.00 93.31 94 GLU A CA 1
ATOM 718 C C . GLU A 1 94 ? 5.165 5.626 -23.000 1.00 93.31 94 GLU A C 1
ATOM 720 O O . GLU A 1 94 ? 5.508 6.721 -23.445 1.00 93.31 94 GLU A O 1
ATOM 725 N N . ARG A 1 95 ? 6.022 4.596 -22.949 1.00 90.50 95 ARG A N 1
ATOM 726 C CA . ARG A 1 95 ? 7.423 4.689 -23.396 1.00 90.50 95 ARG A CA 1
ATOM 727 C C . ARG A 1 95 ? 7.558 4.818 -24.905 1.00 90.50 95 ARG A C 1
ATOM 729 O O . ARG A 1 95 ? 8.510 5.445 -25.355 1.00 90.50 95 ARG A O 1
ATOM 736 N N . GLU A 1 96 ? 6.684 4.176 -25.669 1.00 91.25 96 GLU A N 1
ATOM 737 C CA . GLU A 1 96 ? 6.676 4.274 -27.130 1.00 91.25 96 GLU A CA 1
ATOM 738 C C . GLU A 1 96 ? 6.269 5.681 -27.566 1.00 91.25 96 GLU A C 1
ATOM 740 O O . GLU A 1 96 ? 6.965 6.279 -28.381 1.00 91.25 96 GLU A O 1
ATOM 745 N N . VAL A 1 97 ? 5.241 6.255 -26.931 1.00 91.06 97 VAL A N 1
ATOM 746 C CA . VAL A 1 97 ? 4.835 7.652 -27.150 1.00 91.06 97 VAL A CA 1
ATOM 747 C C . VAL A 1 97 ? 5.946 8.626 -26.759 1.00 91.06 97 VAL A C 1
ATOM 749 O O . VAL A 1 97 ? 6.243 9.535 -27.517 1.00 91.06 97 VAL A O 1
ATOM 752 N N . ALA A 1 98 ? 6.60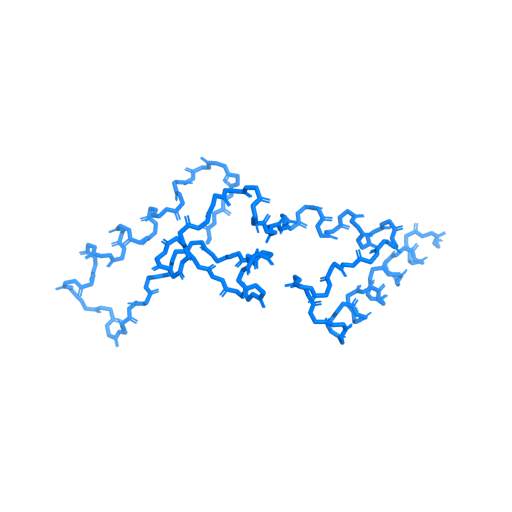7 8.429 -25.614 1.00 85.81 98 ALA A N 1
ATOM 753 C CA . ALA A 1 98 ? 7.686 9.316 -25.164 1.00 85.81 98 ALA A CA 1
ATOM 754 C C . ALA A 1 98 ? 8.967 9.254 -26.026 1.00 85.81 98 ALA A C 1
ATOM 756 O O . ALA A 1 98 ? 9.883 10.048 -25.816 1.00 85.81 98 ALA A O 1
ATOM 757 N N . ARG A 1 99 ? 9.074 8.271 -26.928 1.00 81.00 99 ARG A N 1
ATOM 758 C CA . ARG A 1 99 ? 10.213 8.081 -27.841 1.00 81.00 99 ARG A CA 1
ATOM 759 C C . ARG A 1 99 ? 9.941 8.574 -29.263 1.00 81.00 99 ARG A C 1
ATOM 761 O O . ARG A 1 99 ? 10.903 8.665 -30.025 1.00 81.00 99 ARG A O 1
ATOM 768 N N . ALA A 1 100 ? 8.676 8.798 -29.612 1.00 69.75 100 ALA A N 1
ATOM 769 C CA . ALA A 1 100 ? 8.246 9.375 -30.883 1.00 69.75 100 ALA A CA 1
ATOM 770 C C . ALA A 1 100 ? 8.360 10.904 -30.839 1.00 69.75 100 ALA A C 1
ATOM 772 O O . ALA A 1 100 ? 8.696 11.479 -31.897 1.00 69.75 100 ALA A O 1
#

Sequence (100 aa):
AGVGDYYGPYDAHHLLKQLASGGLGIQPLFFDEVYYCRRCGSLASQRSCGHGPEDRLTLSGTEVRRRLRAGLPLPAEFTRPEVAAVLAEAFRAEREVARA

Nearest PDB structures (foldseek):
  8a8g-assembly1_A-2  TM=7.724E-01  e=4.220E-05  Methanothermococcus thermolithotrophicus DSM 2095
  8a8d-assembly1_A  TM=7.812E-01  e=5.137E-05  Methanothermococcus thermolithotrophicus DSM 2095
  8a8d-assembly1_B  TM=7.740E-01  e=9.264E-05  Methanothermococcus thermolithotrophicus DSM 2095
  1j70-assembly1_A  TM=8.341E-01  e=3.435E-04  Saccharomyces cerevisiae
  1r6x-assembly1_A  TM=7.968E-01  e=1.452E-03  Saccharomyces cerevisiae

Secondary structure (DSSP, 8-state):
---TTSS-TTHHHHHHHHHTTS--SS-------EEEETTTTEEEETTT----GGGEE---HHHHHHHHHTTPPPPTTTS-HHHHHHHHHHHHHHHHHTT-

Foldseek 3Di:
DDDDPPDDPCVVVVVVVVCVVPDPVDDDDDDADWWQFQVVNAIDHVVRDPDDPVRTDDADPVNVLVCLLVLHFDDCSVPPPVVRVVSNVVSVVVVVVVVD

Solvent-accessible surface area (backbone atoms only — not comparable to full-atom values): 6444 Å² total; per-residue (Å²): 143,81,59,88,83,79,55,63,98,52,50,68,56,57,53,49,64,71,46,64,85,73,73,72,93,65,84,89,81,89,79,75,74,74,35,27,27,66,84,77,71,39,80,35,31,80,88,75,40,93,73,58,75,87,41,47,52,79,78,54,73,68,56,53,51,51,31,34,69,69,72,44,85,73,56,65,84,81,36,53,66,74,60,45,49,56,51,41,51,55,38,48,52,54,53,55,60,77,72,107

pLDDT: mean 91.91, std 6.69, range [63.72, 98.06]

Mean predicted aligned error: 4.94 Å

Radius of gyration: 18.14 Å; Cα contacts (8 Å, |Δi|>4): 71; chains: 1; bounding box: 37×33×48 Å